Protein AF-A0A5D2YD26-F1 (afdb_monomer_lite)

Organism: Gossypium mustelinum (NCBI:txid34275)

Sequence (150 aa):
MYNQALMADAWLREAEEALKLVEDIENRVNNKNPSLQNHGNCVIDIAARSKLLDVGIKIDRLESLLRNPPSKPILTNEDIDYRWKMLSDMQLRIKALALRLYALPTSSRPGNSIHGNHNDMNKIITDNIQGRTDLYSECLEWVKDRICNF

Foldseek 3Di:
DVVVLCVQAPLNVLLVVLVVLLVVLVCLLVPQDPVVPPPPNVVSLVVSLVSLVVSLVSLVVNVVCLVPPDPPPDDDPVRSVVSVVSSVVSLVSSLVSCCSSVVDPPDPDDDDDDDDDADPVVVVVVVVVVVVVVSVVVSVVSCCVSVVPD

Secondary structure (DSSP, 8-state):
-HHHHHHH-HHHHHHHHHHHHHHHHHHHHHT--TT-TTTHHHHHHHHHHHHHHHHHHHHHHHHHHHHS--SSSPPPHHHHHHHHHHHHHHHHHHHHHHHHHH----------------HHHHHHHHHHHHHHHHHHHHHHHHHHHHHS--

Radius of gyration: 20.02 Å; chains: 1; bounding box: 52×38×56 Å

pLDDT: mean 70.93, std 21.2, range [35.88, 96.31]

Structure (mmCIF, N/CA/C/O backbone):
data_AF-A0A5D2YD26-F1
#
_entry.id   AF-A0A5D2YD26-F1
#
loop_
_atom_site.group_PDB
_atom_site.id
_atom_site.type_symbol
_atom_site.label_atom_id
_atom_site.label_alt_id
_atom_site.label_comp_id
_atom_site.label_asym_id
_atom_site.label_entity_id
_atom_site.label_seq_id
_atom_site.pdbx_PDB_ins_code
_atom_site.Cartn_x
_atom_site.Cartn_y
_atom_site.Cartn_z
_atom_site.occupancy
_atom_site.B_iso_or_equiv
_atom_site.auth_seq_id
_atom_site.auth_comp_id
_atom_site.auth_asym_id
_atom_site.auth_atom_id
_atom_site.pdbx_PDB_model_num
ATOM 1 N N . MET A 1 1 ? -0.326 19.368 16.248 1.00 46.09 1 MET A N 1
ATOM 2 C CA . MET A 1 1 ? -1.038 18.177 16.771 1.00 46.09 1 MET A CA 1
ATOM 3 C C . MET A 1 1 ? -1.365 17.122 15.698 1.00 46.09 1 MET A C 1
ATOM 5 O O . MET A 1 1 ? -1.699 16.012 16.077 1.00 46.09 1 MET A O 1
ATOM 9 N N . TYR A 1 2 ? -1.194 17.390 14.391 1.00 51.72 2 TYR A N 1
ATOM 10 C CA . TYR A 1 2 ? -1.456 16.417 13.307 1.00 51.72 2 TYR A CA 1
ATOM 11 C C . TYR A 1 2 ? -0.452 15.240 13.265 1.00 51.72 2 TYR A C 1
ATOM 13 O O . TYR A 1 2 ? -0.840 14.084 13.133 1.00 51.72 2 TYR A O 1
ATOM 21 N N . ASN A 1 3 ? 0.835 15.513 13.515 1.00 52.12 3 ASN A N 1
ATOM 22 C CA . ASN A 1 3 ? 1.896 14.491 13.508 1.00 52.12 3 ASN A CA 1
ATOM 23 C C . ASN A 1 3 ? 1.741 13.415 14.596 1.00 52.12 3 ASN A C 1
ATOM 25 O O . ASN A 1 3 ? 2.191 12.292 14.416 1.00 52.12 3 ASN A O 1
ATOM 29 N N . GLN A 1 4 ? 1.093 13.730 15.721 1.00 50.97 4 GLN A N 1
ATOM 30 C CA . GLN A 1 4 ? 0.953 12.794 16.841 1.00 50.97 4 GLN A CA 1
ATOM 31 C C . GLN A 1 4 ? -0.172 11.770 16.609 1.00 50.97 4 GLN A C 1
ATOM 33 O O . GLN A 1 4 ? -0.071 10.642 17.083 1.00 50.97 4 GLN A O 1
ATOM 38 N N . ALA A 1 5 ? -1.198 12.136 15.831 1.00 53.78 5 ALA A N 1
ATOM 39 C CA . ALA A 1 5 ? -2.269 11.229 15.416 1.00 53.78 5 ALA A CA 1
ATOM 40 C C . ALA A 1 5 ? -1.786 10.226 14.350 1.00 53.78 5 ALA A C 1
ATOM 42 O O . ALA A 1 5 ? -2.059 9.036 14.469 1.00 53.78 5 ALA A O 1
ATOM 43 N N . LEU A 1 6 ? -0.981 10.684 13.380 1.00 54.31 6 LEU A N 1
ATOM 44 C CA . LEU A 1 6 ? -0.308 9.824 12.393 1.00 54.31 6 LEU A CA 1
ATOM 45 C C . LEU A 1 6 ? 0.693 8.853 13.039 1.00 54.31 6 LEU A C 1
ATOM 47 O O . LEU A 1 6 ? 0.775 7.695 12.646 1.00 54.31 6 LEU A O 1
ATOM 51 N N . MET A 1 7 ? 1.431 9.293 14.065 1.00 58.31 7 MET A N 1
ATOM 52 C CA . MET A 1 7 ? 2.364 8.419 14.791 1.00 58.31 7 MET A CA 1
ATOM 53 C C . MET A 1 7 ? 1.650 7.284 15.546 1.00 58.31 7 MET A C 1
ATOM 55 O O . MET A 1 7 ? 2.219 6.200 15.689 1.00 58.31 7 MET A O 1
ATOM 59 N N . ALA A 1 8 ? 0.423 7.520 16.026 1.00 71.25 8 ALA A N 1
ATOM 60 C CA . ALA A 1 8 ? -0.354 6.542 16.788 1.00 71.25 8 ALA A CA 1
ATOM 61 C C . ALA A 1 8 ? -1.078 5.515 15.902 1.00 71.25 8 ALA A C 1
ATOM 63 O O . ALA A 1 8 ? -1.337 4.399 16.351 1.00 71.25 8 ALA A O 1
ATOM 64 N N . ASP A 1 9 ? -1.389 5.867 14.655 1.00 89.62 9 ASP A N 1
ATOM 65 C CA . ASP A 1 9 ? -2.071 4.980 13.721 1.00 89.62 9 ASP A CA 1
ATOM 66 C C . ASP A 1 9 ? -1.069 4.175 12.891 1.00 89.62 9 ASP A C 1
ATOM 68 O O . ASP A 1 9 ? -0.472 4.655 11.924 1.00 89.62 9 ASP A O 1
ATOM 72 N N . ALA A 1 10 ? -0.889 2.915 13.283 1.00 91.44 10 ALA A N 1
ATOM 73 C CA . ALA A 1 10 ? 0.017 2.005 12.597 1.00 91.44 10 ALA A CA 1
ATOM 74 C C . ALA A 1 10 ? -0.357 1.796 11.121 1.00 91.44 10 ALA A C 1
ATOM 76 O O . ALA A 1 10 ? 0.542 1.656 10.294 1.00 91.44 10 ALA A O 1
ATOM 77 N N . TRP A 1 11 ? -1.653 1.805 10.788 1.00 94.44 11 TRP A N 1
ATOM 78 C CA . TRP A 1 11 ? -2.114 1.597 9.419 1.00 94.44 11 TRP A CA 1
ATOM 79 C C . TRP A 1 11 ? -1.796 2.809 8.549 1.00 94.44 11 TRP A C 1
ATOM 81 O O . TRP A 1 11 ? -1.218 2.650 7.479 1.00 94.44 11 TRP A O 1
ATOM 91 N N . LEU A 1 12 ? -2.103 4.025 9.022 1.00 92.94 12 LEU A N 1
ATOM 92 C CA . LEU A 1 12 ? -1.817 5.243 8.254 1.00 92.94 12 LEU A CA 1
ATOM 93 C C . LEU A 1 12 ? -0.317 5.424 8.009 1.00 92.94 12 LEU A C 1
ATOM 95 O O . LEU A 1 12 ? 0.075 5.777 6.899 1.00 92.94 12 LEU A O 1
ATOM 99 N N . ARG A 1 13 ? 0.526 5.131 9.007 1.00 92.44 13 ARG A N 1
ATOM 100 C CA . ARG A 1 13 ? 1.985 5.188 8.848 1.00 92.44 13 ARG A CA 1
ATOM 101 C C . ARG A 1 13 ? 2.483 4.201 7.791 1.00 92.44 13 ARG A C 1
ATOM 103 O O . ARG A 1 13 ? 3.254 4.580 6.914 1.00 92.44 13 ARG A O 1
ATOM 110 N N . GLU A 1 14 ? 2.043 2.946 7.862 1.00 95.12 14 GLU A N 1
ATOM 111 C CA . GLU A 1 14 ? 2.437 1.930 6.881 1.00 95.12 14 GLU A CA 1
ATOM 112 C C . GLU A 1 14 ? 1.933 2.297 5.472 1.00 95.12 14 GLU A C 1
ATOM 114 O O . GLU A 1 14 ? 2.665 2.126 4.498 1.00 95.12 14 GLU A O 1
ATOM 119 N N . ALA A 1 15 ? 0.730 2.875 5.365 1.00 95.19 15 ALA A N 1
ATOM 120 C CA . ALA A 1 15 ? 0.138 3.304 4.100 1.00 95.19 15 ALA A CA 1
ATOM 121 C C . ALA A 1 15 ? 0.909 4.473 3.479 1.00 95.19 15 ALA A C 1
ATOM 123 O O . ALA A 1 15 ? 1.175 4.468 2.280 1.00 95.19 15 ALA A O 1
ATOM 124 N N . GLU A 1 16 ? 1.325 5.450 4.286 1.00 95.19 16 GLU A N 1
ATOM 125 C CA . GLU A 1 16 ? 2.149 6.567 3.823 1.00 95.19 16 GLU A CA 1
ATOM 126 C C . GLU A 1 16 ? 3.507 6.081 3.293 1.00 95.19 16 GLU A C 1
ATOM 128 O O . GLU A 1 16 ? 3.970 6.522 2.240 1.00 95.19 16 GLU A O 1
ATOM 133 N N . GLU A 1 17 ? 4.146 5.139 3.990 1.00 94.81 17 GLU A N 1
ATOM 134 C CA . GLU A 1 17 ? 5.399 4.542 3.525 1.00 94.81 17 GLU A CA 1
ATOM 135 C C . GLU A 1 17 ? 5.213 3.717 2.244 1.00 94.81 17 GLU A C 1
ATOM 137 O O . GLU A 1 17 ? 6.062 3.774 1.352 1.00 94.81 17 GLU A O 1
ATOM 142 N N . ALA A 1 18 ? 4.106 2.976 2.125 1.00 95.25 18 ALA A N 1
ATOM 143 C CA . ALA A 1 18 ? 3.772 2.229 0.915 1.00 95.25 18 ALA A CA 1
ATOM 144 C C . ALA A 1 18 ? 3.568 3.165 -0.283 1.00 95.25 18 ALA A C 1
ATOM 146 O O . ALA A 1 18 ? 4.155 2.939 -1.340 1.00 95.25 18 ALA A O 1
ATOM 147 N N . LEU A 1 19 ? 2.813 4.252 -0.107 1.00 95.38 19 LEU A N 1
ATOM 148 C CA . LEU A 1 19 ? 2.579 5.246 -1.154 1.00 95.38 19 LEU A CA 1
ATOM 149 C C . LEU A 1 19 ? 3.875 5.893 -1.643 1.00 95.38 19 LEU A C 1
ATOM 151 O O . LEU A 1 19 ? 4.099 5.957 -2.850 1.00 95.38 19 LEU A O 1
ATOM 155 N N . LYS A 1 20 ? 4.764 6.300 -0.728 1.00 95.06 20 LYS A N 1
ATOM 156 C CA . LYS A 1 20 ? 6.071 6.878 -1.089 1.00 95.06 20 LYS A CA 1
ATOM 157 C C . LYS A 1 20 ? 6.908 5.925 -1.940 1.00 95.06 20 LYS A C 1
ATOM 159 O O . LYS A 1 20 ? 7.583 6.356 -2.873 1.00 95.06 20 LYS A O 1
ATOM 164 N N . LEU A 1 21 ? 6.877 4.630 -1.624 1.00 93.88 21 LEU A N 1
ATOM 165 C CA . LEU A 1 21 ? 7.576 3.625 -2.418 1.00 93.88 21 LEU A CA 1
ATOM 166 C C . LEU A 1 21 ? 6.928 3.433 -3.795 1.00 93.88 21 LEU A C 1
ATOM 168 O O . LEU A 1 21 ? 7.654 3.363 -4.783 1.00 93.88 21 LEU A O 1
ATOM 172 N N . VAL A 1 22 ? 5.593 3.392 -3.880 1.00 93.69 22 VAL A N 1
ATOM 173 C CA . VAL A 1 22 ? 4.874 3.314 -5.165 1.00 93.69 22 VAL A CA 1
ATOM 174 C C . VAL A 1 22 ? 5.234 4.505 -6.056 1.00 93.69 22 VAL A C 1
ATOM 176 O O . VAL A 1 22 ? 5.610 4.304 -7.209 1.00 93.69 22 VAL A O 1
ATOM 179 N N . GLU A 1 23 ? 5.208 5.724 -5.518 1.00 94.44 23 GLU A N 1
ATOM 180 C CA . GLU A 1 23 ? 5.579 6.942 -6.248 1.00 94.44 23 GLU A CA 1
ATOM 181 C C . GLU A 1 23 ? 7.044 6.920 -6.712 1.00 94.44 23 GLU A C 1
ATOM 183 O O . GLU A 1 23 ? 7.347 7.286 -7.848 1.00 94.44 23 GLU A O 1
ATOM 188 N N . ASP A 1 24 ? 7.981 6.458 -5.877 1.00 92.19 24 ASP A N 1
ATOM 189 C CA . ASP A 1 24 ? 9.384 6.318 -6.283 1.00 92.19 24 ASP A CA 1
ATOM 190 C C . ASP A 1 24 ? 9.562 5.272 -7.400 1.00 92.19 24 ASP A C 1
ATOM 192 O O . ASP A 1 24 ? 10.342 5.504 -8.330 1.00 92.19 24 ASP A O 1
ATOM 196 N N . ILE A 1 25 ? 8.816 4.161 -7.374 1.00 90.88 25 ILE A N 1
ATOM 197 C CA . ILE A 1 25 ? 8.819 3.176 -8.468 1.00 90.88 25 ILE A CA 1
ATOM 198 C C . ILE A 1 25 ? 8.244 3.800 -9.744 1.00 90.88 25 ILE A C 1
ATOM 200 O O . ILE A 1 25 ? 8.866 3.688 -10.800 1.00 90.88 25 ILE A O 1
ATOM 204 N N . GLU A 1 26 ? 7.100 4.484 -9.666 1.00 90.94 26 GLU A N 1
ATOM 205 C CA . GLU A 1 26 ? 6.469 5.164 -10.807 1.00 90.94 26 GLU A CA 1
ATOM 206 C C . GLU A 1 26 ? 7.424 6.175 -11.444 1.00 90.94 26 GLU A C 1
ATOM 208 O O . GLU A 1 26 ? 7.636 6.150 -12.658 1.00 90.94 26 GLU A O 1
ATOM 213 N N . ASN A 1 27 ? 8.075 7.003 -10.627 1.00 89.88 27 ASN A N 1
ATOM 214 C CA . ASN A 1 27 ? 9.064 7.971 -11.085 1.00 89.88 27 ASN A CA 1
ATOM 215 C C . ASN A 1 27 ? 10.241 7.286 -11.790 1.00 89.88 27 ASN A C 1
ATOM 217 O O . ASN A 1 27 ? 10.666 7.734 -12.853 1.00 89.88 27 ASN A O 1
ATOM 221 N N . ARG A 1 28 ? 10.755 6.170 -11.263 1.00 85.44 28 ARG A N 1
ATOM 222 C CA . ARG A 1 28 ? 11.845 5.413 -11.910 1.00 85.44 28 ARG A CA 1
ATOM 223 C C . ARG A 1 28 ? 11.424 4.784 -13.229 1.00 85.44 28 ARG A C 1
ATOM 225 O O . ARG A 1 28 ? 12.182 4.831 -14.195 1.00 85.44 28 ARG A O 1
ATOM 232 N N . VAL A 1 29 ? 10.234 4.190 -13.265 1.00 81.50 29 VAL A N 1
ATOM 233 C CA . VAL A 1 29 ? 9.692 3.531 -14.458 1.00 81.50 29 VAL A CA 1
ATOM 234 C C . VAL A 1 29 ? 9.394 4.556 -15.554 1.00 81.50 29 VAL A C 1
ATOM 236 O O . VAL A 1 29 ? 9.673 4.291 -16.721 1.00 81.50 29 VAL A O 1
ATOM 239 N N . ASN A 1 30 ? 8.871 5.731 -15.197 1.00 82.62 30 ASN A N 1
ATOM 240 C CA . ASN A 1 30 ? 8.524 6.785 -16.152 1.00 82.62 30 ASN A CA 1
ATOM 241 C C . ASN A 1 30 ? 9.749 7.581 -16.635 1.00 82.62 30 ASN A C 1
ATOM 243 O O . ASN A 1 30 ? 9.798 7.957 -17.801 1.00 82.62 30 ASN A O 1
ATOM 247 N N . ASN A 1 31 ? 10.769 7.769 -15.792 1.00 77.06 31 ASN A N 1
ATOM 248 C CA . ASN A 1 31 ? 12.021 8.448 -16.160 1.00 77.06 31 ASN A CA 1
ATOM 249 C C . ASN A 1 31 ? 13.033 7.527 -16.875 1.00 77.06 31 ASN A C 1
ATOM 251 O O . ASN A 1 31 ? 14.211 7.868 -17.012 1.00 77.06 31 ASN A O 1
ATOM 255 N N . LYS A 1 32 ? 12.606 6.337 -17.316 1.00 68.31 32 LYS A N 1
ATOM 256 C CA . LYS A 1 32 ? 13.456 5.361 -18.007 1.00 68.31 32 LYS A CA 1
ATOM 257 C C . LYS A 1 32 ? 13.817 5.904 -19.394 1.00 68.31 32 LYS A C 1
ATOM 259 O O . LYS A 1 32 ? 13.032 5.805 -20.332 1.00 68.31 32 LYS A O 1
ATOM 264 N N . ASN A 1 33 ? 15.015 6.481 -19.523 1.00 58.88 33 ASN A N 1
ATOM 265 C CA . ASN A 1 33 ? 15.518 6.987 -20.799 1.00 58.88 33 ASN A CA 1
ATOM 266 C C . ASN A 1 33 ? 15.694 5.826 -21.798 1.00 58.88 33 ASN A C 1
ATOM 268 O O . ASN A 1 33 ? 16.537 4.945 -21.582 1.00 58.88 33 ASN A O 1
ATOM 272 N N . PRO A 1 34 ? 14.966 5.824 -22.929 1.00 58.44 34 PRO A N 1
ATOM 273 C CA . PRO A 1 34 ? 15.070 4.765 -23.927 1.00 58.44 34 PRO A CA 1
ATOM 274 C C . PRO A 1 34 ? 16.415 4.778 -24.670 1.00 58.44 34 PRO A C 1
ATOM 276 O O . PRO A 1 34 ? 16.665 3.874 -25.452 1.00 58.44 34 PRO A O 1
ATOM 279 N N . SER A 1 35 ? 17.302 5.751 -24.438 1.00 55.72 35 SER A N 1
ATOM 280 C CA . SER A 1 35 ? 18.635 5.835 -25.055 1.00 55.72 35 SER A CA 1
ATOM 281 C C . SER A 1 35 ? 19.755 5.122 -24.276 1.00 55.72 35 SER A C 1
ATOM 283 O O . SER A 1 35 ? 20.831 4.917 -24.828 1.00 55.72 35 SER A O 1
ATOM 285 N N . LEU A 1 36 ? 19.530 4.702 -23.021 1.00 52.03 36 LEU A N 1
ATOM 286 C CA . LEU A 1 36 ? 20.552 4.098 -22.135 1.00 52.03 36 LEU A CA 1
ATOM 287 C C . LEU A 1 36 ? 20.413 2.565 -21.993 1.00 52.03 36 LEU A C 1
ATOM 289 O O . LEU A 1 36 ? 20.729 1.982 -20.950 1.00 52.03 36 LEU A O 1
ATOM 293 N N . GLN A 1 37 ? 19.932 1.906 -23.053 1.00 52.62 37 GLN A N 1
ATOM 294 C CA . GLN A 1 37 ? 19.388 0.538 -23.037 1.00 52.62 37 GLN A CA 1
ATOM 295 C C . GLN A 1 37 ? 20.318 -0.575 -22.538 1.00 52.62 37 GLN A C 1
ATOM 297 O O . GLN A 1 37 ? 19.806 -1.590 -22.076 1.00 52.62 37 GLN A O 1
ATOM 302 N N . ASN A 1 38 ? 21.642 -0.404 -22.539 1.00 52.47 38 ASN A N 1
ATOM 303 C CA . ASN A 1 38 ? 22.524 -1.568 -22.401 1.00 52.47 38 ASN A CA 1
ATOM 304 C C . ASN A 1 38 ? 23.022 -1.875 -20.980 1.00 52.47 38 ASN A C 1
ATOM 306 O O . ASN A 1 38 ? 23.318 -3.032 -20.705 1.00 52.47 38 ASN A O 1
ATOM 310 N N . HIS A 1 39 ? 23.102 -0.907 -20.056 1.00 51.09 39 HIS A N 1
ATOM 311 C CA . HIS A 1 39 ? 23.611 -1.200 -18.699 1.00 51.09 39 HIS A CA 1
ATOM 312 C C . HIS A 1 39 ? 22.903 -0.430 -17.576 1.00 51.09 39 HIS A C 1
ATOM 314 O O . HIS A 1 39 ? 22.562 -1.026 -16.553 1.00 51.09 39 HIS A O 1
ATOM 320 N N . GLY A 1 40 ? 22.609 0.861 -17.782 1.00 49.47 40 GLY A N 1
ATOM 321 C CA . GLY A 1 40 ? 21.866 1.682 -16.816 1.00 49.47 40 GLY A CA 1
ATOM 322 C C . GLY A 1 40 ? 20.421 1.215 -16.642 1.00 49.47 40 GLY A C 1
ATOM 323 O O . GLY A 1 40 ? 19.925 1.130 -15.522 1.00 49.47 40 GLY A O 1
ATOM 324 N N . ASN A 1 41 ? 19.779 0.795 -17.736 1.00 58.50 41 ASN A N 1
ATOM 325 C CA . ASN A 1 41 ? 18.408 0.295 -17.686 1.00 58.50 41 ASN A CA 1
ATOM 326 C C . ASN A 1 41 ? 18.279 -1.015 -16.899 1.00 58.50 41 ASN A C 1
ATOM 328 O O . ASN A 1 41 ? 17.267 -1.181 -16.234 1.00 58.50 41 ASN A O 1
ATOM 332 N N . CYS A 1 42 ? 19.291 -1.892 -16.904 1.00 58.28 42 CYS A N 1
ATOM 333 C CA . CYS A 1 42 ? 19.289 -3.139 -16.126 1.00 58.28 42 CYS A CA 1
ATOM 334 C C . CYS A 1 42 ? 19.313 -2.870 -14.610 1.00 58.28 42 CYS A C 1
ATOM 336 O O . CYS A 1 42 ? 18.527 -3.445 -13.862 1.00 58.28 42 CYS A O 1
ATOM 338 N N . VAL A 1 43 ? 20.155 -1.935 -14.152 1.00 57.69 43 VAL A N 1
ATOM 339 C CA . VAL A 1 43 ? 20.248 -1.568 -12.726 1.00 57.69 43 VAL A CA 1
ATOM 340 C C . VAL A 1 43 ? 18.978 -0.858 -12.244 1.00 57.69 43 VAL A C 1
ATOM 342 O O . VAL A 1 43 ? 18.486 -1.156 -11.157 1.00 57.69 43 VAL A O 1
ATOM 345 N N . ILE A 1 44 ? 18.412 0.041 -13.062 1.00 60.16 44 ILE A N 1
ATOM 346 C CA . ILE A 1 44 ? 17.132 0.713 -12.768 1.00 60.16 44 ILE A CA 1
ATOM 347 C C . ILE A 1 44 ? 15.999 -0.315 -12.636 1.00 60.16 44 ILE A C 1
ATOM 349 O O . ILE A 1 44 ? 15.170 -0.199 -11.736 1.00 60.16 44 ILE A O 1
ATOM 353 N N . ASP A 1 45 ? 15.994 -1.339 -13.491 1.00 73.56 45 ASP A N 1
ATOM 354 C CA . ASP A 1 45 ? 15.004 -2.419 -13.483 1.00 73.56 45 ASP A CA 1
ATOM 355 C C . ASP A 1 45 ? 15.117 -3.290 -12.222 1.00 73.56 45 ASP A C 1
ATOM 357 O O . ASP A 1 45 ? 14.108 -3.579 -11.585 1.00 73.56 45 ASP A O 1
ATOM 361 N N . ILE A 1 46 ? 16.338 -3.644 -11.801 1.00 74.81 46 ILE A N 1
ATOM 362 C CA . ILE A 1 46 ? 16.581 -4.403 -10.560 1.00 74.81 46 ILE A CA 1
ATOM 363 C C . ILE A 1 46 ? 16.137 -3.601 -9.333 1.00 74.81 46 ILE A C 1
ATOM 365 O O . ILE A 1 46 ? 15.423 -4.126 -8.481 1.00 74.81 46 ILE A O 1
ATOM 369 N N . ALA A 1 47 ? 16.515 -2.323 -9.249 1.00 81.69 47 ALA A N 1
ATOM 370 C CA . ALA A 1 47 ? 16.140 -1.472 -8.124 1.00 81.69 47 ALA A CA 1
ATOM 371 C C . ALA A 1 47 ? 14.618 -1.266 -8.043 1.00 81.69 47 ALA A C 1
ATOM 373 O O . ALA A 1 47 ? 14.048 -1.337 -6.958 1.00 81.69 47 ALA A O 1
ATOM 374 N N . ALA A 1 48 ? 13.948 -1.046 -9.180 1.00 84.81 48 ALA A N 1
ATOM 375 C CA . ALA A 1 48 ? 12.493 -0.911 -9.226 1.00 84.81 48 ALA A CA 1
ATOM 376 C C . ALA A 1 48 ? 11.780 -2.214 -8.828 1.00 84.81 48 ALA A C 1
ATOM 378 O O . ALA A 1 48 ? 10.814 -2.171 -8.071 1.00 84.81 48 ALA A O 1
ATOM 379 N N . ARG A 1 49 ? 12.283 -3.373 -9.274 1.00 83.00 49 ARG A N 1
ATOM 380 C CA . ARG A 1 49 ? 11.754 -4.690 -8.884 1.00 83.00 49 ARG A CA 1
ATOM 381 C C . ARG A 1 49 ? 11.947 -4.986 -7.397 1.00 83.00 49 ARG A C 1
ATOM 383 O O . ARG A 1 49 ? 11.007 -5.442 -6.759 1.00 83.00 49 ARG A O 1
ATOM 390 N N . SER A 1 50 ? 13.114 -4.667 -6.833 1.00 85.62 50 SER A N 1
ATOM 391 C CA . SER A 1 50 ? 13.361 -4.796 -5.389 1.00 85.62 50 SER A CA 1
ATOM 392 C C . SER A 1 50 ? 12.399 -3.933 -4.574 1.00 85.62 50 SER A C 1
ATOM 394 O O . SER A 1 50 ? 11.843 -4.393 -3.588 1.00 85.62 50 SER A O 1
ATOM 396 N N . LYS A 1 51 ? 12.143 -2.695 -5.004 1.00 89.25 51 LYS A N 1
ATOM 397 C CA . LYS A 1 51 ? 11.177 -1.829 -4.315 1.00 89.25 51 LYS A CA 1
ATOM 398 C C . LYS A 1 51 ? 9.740 -2.312 -4.472 1.00 89.25 51 LYS A C 1
ATOM 400 O O . LYS A 1 51 ? 8.943 -2.131 -3.560 1.00 89.25 51 LYS A O 1
ATOM 405 N N . LEU A 1 52 ? 9.401 -2.932 -5.602 1.00 87.50 52 LEU A N 1
ATOM 406 C 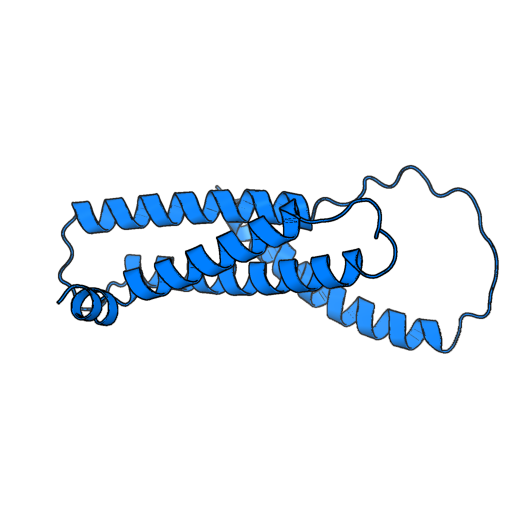CA . LEU A 1 52 ? 8.088 -3.542 -5.794 1.00 87.50 52 LEU A CA 1
ATOM 407 C C . LEU A 1 52 ? 7.835 -4.658 -4.768 1.00 87.50 52 LEU A C 1
ATOM 409 O O . LEU A 1 52 ? 6.731 -4.745 -4.238 1.00 87.50 52 LEU A O 1
ATOM 413 N N . LEU A 1 53 ? 8.860 -5.458 -4.453 1.00 86.38 53 LEU A N 1
ATOM 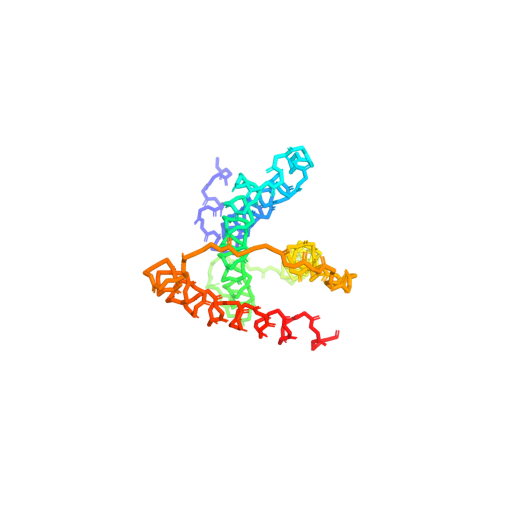414 C CA . LEU A 1 53 ? 8.806 -6.440 -3.365 1.00 86.38 53 LEU A CA 1
ATOM 415 C C . LEU A 1 53 ? 8.572 -5.777 -2.007 1.00 86.38 53 LEU A C 1
ATOM 417 O O . LEU A 1 53 ? 7.667 -6.187 -1.281 1.00 86.38 53 LEU A O 1
ATOM 421 N N . ASP A 1 54 ? 9.339 -4.730 -1.687 1.00 89.44 54 ASP A N 1
ATOM 422 C CA . ASP A 1 54 ? 9.180 -3.995 -0.427 1.00 89.44 54 ASP A CA 1
ATOM 423 C C . ASP A 1 54 ? 7.748 -3.470 -0.276 1.00 89.44 54 ASP A C 1
ATOM 425 O O . ASP A 1 54 ? 7.135 -3.627 0.779 1.00 89.44 54 ASP A O 1
ATOM 429 N N . VAL A 1 55 ? 7.177 -2.902 -1.345 1.00 91.44 55 VAL A N 1
ATOM 430 C CA . VAL A 1 55 ? 5.776 -2.464 -1.361 1.00 91.44 55 VAL A CA 1
ATOM 431 C C . VAL A 1 55 ? 4.822 -3.637 -1.143 1.00 91.44 55 VAL A C 1
ATOM 433 O O . VAL A 1 55 ? 3.865 -3.496 -0.383 1.00 91.44 55 VAL A O 1
ATOM 436 N N . GLY A 1 56 ? 5.072 -4.792 -1.763 1.00 89.50 56 GLY A N 1
ATOM 437 C CA . GLY A 1 56 ? 4.268 -5.996 -1.560 1.00 89.50 56 GLY A CA 1
ATOM 438 C C . GLY A 1 56 ? 4.171 -6.398 -0.087 1.00 89.50 56 GLY A C 1
ATOM 439 O O . GLY A 1 56 ? 3.069 -6.586 0.428 1.00 89.50 56 GLY A O 1
ATOM 440 N N . ILE A 1 57 ? 5.301 -6.384 0.625 1.00 89.75 57 ILE A N 1
ATOM 441 C CA . ILE A 1 57 ? 5.360 -6.643 2.074 1.00 89.75 57 ILE A CA 1
ATOM 442 C C . ILE A 1 57 ? 4.539 -5.610 2.863 1.00 89.75 57 ILE A C 1
ATOM 444 O O . ILE A 1 57 ? 3.908 -5.941 3.869 1.00 89.75 57 ILE A O 1
ATOM 448 N N . LYS A 1 58 ? 4.518 -4.344 2.433 1.00 93.44 58 LYS A N 1
ATOM 449 C CA . LYS A 1 58 ? 3.686 -3.320 3.085 1.00 93.44 58 LYS A CA 1
ATOM 450 C C . LYS A 1 58 ? 2.196 -3.559 2.860 1.00 93.44 58 LYS A C 1
ATOM 452 O O . LYS A 1 58 ? 1.419 -3.400 3.795 1.00 93.44 58 LYS A O 1
ATOM 457 N N . ILE A 1 59 ? 1.794 -3.994 1.665 1.00 94.06 59 ILE A N 1
ATOM 458 C CA . ILE A 1 59 ? 0.404 -4.377 1.366 1.00 94.06 59 ILE A CA 1
ATOM 459 C C . ILE A 1 59 ? -0.043 -5.541 2.257 1.00 94.06 59 ILE A C 1
ATOM 461 O O . ILE A 1 59 ? -1.129 -5.467 2.830 1.00 94.06 59 ILE A O 1
ATOM 465 N N . ASP A 1 60 ? 0.809 -6.555 2.448 1.00 90.12 60 ASP A N 1
ATOM 466 C CA . ASP A 1 60 ? 0.571 -7.644 3.407 1.00 90.12 60 ASP A CA 1
ATOM 467 C C . ASP A 1 60 ? 0.276 -7.124 4.816 1.00 90.12 60 ASP A C 1
ATOM 469 O O . ASP A 1 60 ? -0.693 -7.526 5.468 1.00 90.12 60 ASP A O 1
ATOM 473 N N . ARG A 1 61 ? 1.106 -6.193 5.291 1.00 93.88 61 ARG A N 1
ATOM 474 C CA . ARG A 1 61 ? 0.955 -5.595 6.621 1.00 93.88 61 ARG A CA 1
ATOM 475 C C . ARG A 1 61 ? -0.310 -4.758 6.734 1.00 93.88 61 ARG A C 1
ATOM 477 O O . ARG A 1 61 ? -1.005 -4.863 7.740 1.00 93.88 61 ARG A O 1
ATOM 484 N N . LEU A 1 62 ? -0.627 -3.959 5.718 1.00 95.44 62 LEU A N 1
ATOM 485 C CA . LEU A 1 62 ? -1.838 -3.140 5.682 1.00 95.44 62 LEU A CA 1
ATOM 486 C C . LEU A 1 62 ? -3.102 -3.995 5.718 1.00 95.44 62 LEU A C 1
ATOM 488 O O . LEU A 1 62 ? -4.029 -3.670 6.455 1.00 95.44 62 LEU A O 1
ATOM 492 N N . GLU A 1 63 ? -3.129 -5.094 4.965 1.00 94.88 63 GLU A N 1
ATOM 493 C CA . GLU A 1 63 ? -4.234 -6.049 4.993 1.00 94.88 63 GLU A CA 1
ATOM 494 C C . GLU A 1 63 ? -4.373 -6.690 6.382 1.00 94.88 63 GLU A C 1
ATOM 496 O O . GLU A 1 63 ? -5.467 -6.728 6.949 1.00 94.88 63 GLU A O 1
ATOM 501 N N . SER A 1 64 ? -3.257 -7.132 6.969 1.00 94.81 64 SER A N 1
ATOM 502 C CA . SER A 1 64 ? -3.224 -7.701 8.321 1.00 94.81 64 SER A CA 1
ATOM 503 C C . SER A 1 64 ? -3.756 -6.721 9.374 1.00 94.81 64 SER A C 1
ATOM 505 O O . SER A 1 64 ? -4.587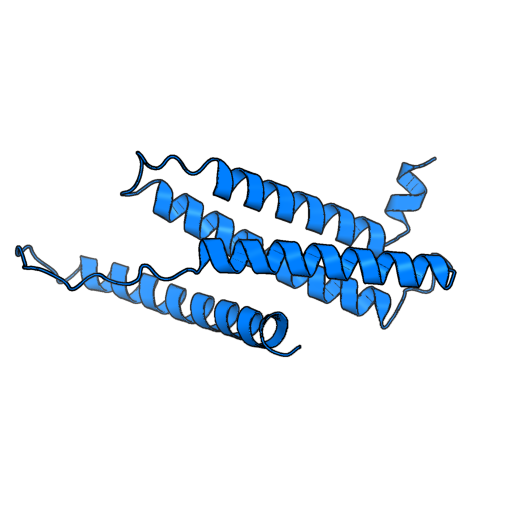 -7.093 10.201 1.00 94.81 64 SER A O 1
ATOM 507 N N . LEU A 1 65 ? -3.367 -5.446 9.289 1.00 94.31 65 LEU A N 1
ATOM 508 C CA . LEU A 1 65 ? -3.840 -4.378 10.174 1.00 94.31 65 LEU A CA 1
ATOM 509 C C . LEU A 1 65 ? -5.331 -4.043 9.992 1.00 94.31 65 LEU A C 1
ATOM 511 O O . LEU A 1 65 ? -5.920 -3.463 10.898 1.00 94.31 65 LEU A O 1
ATOM 515 N N . LEU A 1 66 ? -5.954 -4.385 8.859 1.00 93.81 66 LEU A N 1
ATOM 516 C CA . LEU A 1 66 ? -7.409 -4.249 8.679 1.00 93.81 66 LEU A CA 1
ATOM 517 C C . LEU A 1 66 ? -8.173 -5.474 9.161 1.00 93.81 66 LEU A C 1
ATOM 519 O O . LEU A 1 66 ? -9.265 -5.339 9.708 1.00 93.81 66 LEU A O 1
ATOM 523 N N . ARG A 1 67 ? -7.609 -6.669 8.973 1.00 92.44 67 ARG A N 1
ATOM 524 C CA . ARG A 1 67 ? -8.209 -7.921 9.454 1.00 92.44 67 ARG A CA 1
ATOM 525 C C . ARG A 1 67 ? -8.108 -8.064 10.970 1.00 92.44 67 ARG A C 1
ATOM 527 O O . ARG A 1 67 ? -8.998 -8.642 11.586 1.00 92.44 67 ARG A O 1
ATOM 534 N N . ASN A 1 68 ? -7.034 -7.549 11.559 1.00 91.94 68 ASN A N 1
ATOM 535 C CA . ASN A 1 68 ? -6.768 -7.577 12.990 1.00 91.94 68 ASN A CA 1
ATOM 536 C C . ASN A 1 68 ? -6.317 -6.183 13.467 1.00 91.94 68 ASN A C 1
ATOM 538 O O . ASN A 1 68 ? -5.120 -5.959 13.686 1.00 91.94 68 ASN A O 1
ATOM 542 N N . PRO A 1 69 ? -7.251 -5.221 13.574 1.00 86.88 69 PRO A N 1
ATOM 543 C CA . PRO A 1 69 ? -6.905 -3.851 13.909 1.00 86.88 69 PRO A CA 1
ATOM 544 C C . PRO A 1 69 ? -6.368 -3.735 15.341 1.00 86.88 69 PRO A C 1
ATOM 546 O O . PRO A 1 69 ? -6.884 -4.378 16.261 1.00 86.88 69 PRO A O 1
ATOM 549 N N . PRO A 1 70 ? -5.341 -2.896 15.565 1.00 86.62 70 PRO A N 1
ATOM 550 C CA . PRO A 1 70 ? -4.857 -2.617 16.907 1.00 86.62 70 PRO A CA 1
ATOM 551 C C . PRO A 1 70 ? -5.953 -1.944 17.742 1.00 86.62 70 PRO A C 1
ATOM 553 O O . PRO A 1 70 ? -6.823 -1.252 17.223 1.00 86.62 70 PRO A O 1
ATOM 556 N N . SER A 1 71 ? -5.875 -2.075 19.068 1.00 84.38 71 SER A N 1
ATOM 557 C CA . SER A 1 71 ? -6.878 -1.509 19.988 1.00 84.38 71 SER A CA 1
ATOM 558 C C . SER A 1 71 ? -6.986 0.021 19.935 1.00 84.38 71 SER A C 1
ATOM 560 O O . SER A 1 71 ? -7.917 0.596 20.497 1.00 84.38 71 SER A O 1
ATOM 562 N N . LYS A 1 72 ? -6.004 0.692 19.323 1.00 82.06 72 LYS A N 1
ATOM 563 C CA . LYS A 1 72 ? -5.995 2.130 19.063 1.00 82.06 72 LYS A CA 1
ATOM 564 C C . LYS A 1 72 ? -5.380 2.383 17.680 1.00 82.06 72 LYS A C 1
ATOM 566 O O . LYS A 1 72 ? -4.370 1.747 17.373 1.00 82.06 72 LYS A O 1
ATOM 571 N N . PRO A 1 73 ? -5.906 3.345 16.904 1.00 84.44 73 PRO A N 1
ATOM 572 C CA . PRO A 1 73 ? -7.087 4.166 17.200 1.00 84.44 73 PRO A CA 1
ATOM 573 C C . PRO A 1 73 ? -8.403 3.371 17.131 1.00 84.44 73 PRO A C 1
ATOM 575 O O . PRO A 1 73 ? -8.460 2.303 16.532 1.00 84.44 73 PRO A O 1
ATOM 578 N N . ILE A 1 74 ? -9.456 3.886 17.774 1.00 86.31 74 ILE A N 1
ATOM 579 C CA . ILE A 1 74 ? -10.810 3.333 17.631 1.00 86.31 74 ILE A CA 1
ATOM 580 C C . ILE A 1 74 ? -11.319 3.775 16.260 1.00 86.31 74 ILE A C 1
ATOM 582 O O . ILE A 1 74 ? -11.441 4.974 16.019 1.00 86.31 74 ILE A O 1
ATOM 586 N N . LEU A 1 75 ? -11.572 2.813 15.377 1.00 88.12 75 LEU A N 1
ATOM 587 C CA . LEU A 1 75 ? -12.015 3.064 14.010 1.00 88.12 75 LEU A CA 1
ATOM 588 C C . LEU A 1 75 ? -13.532 2.976 13.913 1.00 88.12 75 LEU A C 1
ATOM 590 O O . LEU A 1 75 ? -14.146 2.071 14.482 1.00 88.12 75 LEU A O 1
ATOM 594 N N . THR A 1 76 ? -14.129 3.898 13.168 1.00 91.31 76 THR A N 1
ATOM 595 C CA . THR A 1 76 ? -15.511 3.752 12.714 1.00 91.31 76 THR A CA 1
ATOM 596 C C . THR A 1 76 ? -15.576 2.793 11.521 1.00 91.31 76 THR A C 1
ATOM 598 O O . THR A 1 76 ? -14.561 2.500 10.887 1.00 91.31 76 THR A O 1
ATOM 601 N N . ASN A 1 77 ? -16.773 2.313 11.175 1.00 91.50 77 ASN A N 1
ATOM 602 C CA . ASN A 1 77 ? -16.949 1.504 9.962 1.00 91.50 77 ASN A CA 1
ATOM 603 C C . ASN A 1 77 ? -16.558 2.287 8.698 1.00 91.50 77 ASN A C 1
ATOM 605 O O . ASN A 1 77 ? -15.936 1.724 7.806 1.00 91.50 77 ASN A O 1
ATOM 609 N N . GLU A 1 78 ? -16.842 3.592 8.658 1.00 93.50 78 GLU A N 1
ATOM 610 C CA . GLU A 1 78 ? -16.454 4.463 7.544 1.00 93.50 78 GLU A CA 1
ATOM 611 C C . GLU A 1 78 ? -14.927 4.561 7.403 1.00 93.50 78 GLU A C 1
ATOM 613 O O . GLU A 1 78 ? -14.402 4.477 6.292 1.00 93.50 78 GLU A O 1
ATOM 618 N N . ASP A 1 79 ? -14.197 4.645 8.522 1.00 92.06 79 ASP A N 1
ATOM 619 C CA . ASP A 1 79 ? -12.730 4.617 8.506 1.00 92.06 79 ASP A CA 1
ATOM 620 C C . ASP A 1 79 ? -12.197 3.292 7.950 1.00 92.06 79 ASP A C 1
ATOM 622 O O . ASP A 1 79 ? -11.219 3.280 7.201 1.00 92.06 79 ASP A O 1
ATOM 626 N N . ILE A 1 80 ? -12.816 2.168 8.322 1.00 92.69 80 ILE A N 1
ATOM 627 C CA . ILE A 1 80 ? -12.423 0.833 7.853 1.00 92.69 80 ILE A CA 1
ATOM 628 C C . ILE A 1 80 ? -12.683 0.698 6.348 1.00 92.69 80 ILE A C 1
ATOM 630 O O . ILE A 1 80 ? -11.791 0.269 5.612 1.00 92.69 80 ILE A O 1
ATOM 634 N N . ASP A 1 81 ? -13.858 1.116 5.878 1.00 95.06 81 ASP A N 1
ATOM 635 C CA . ASP A 1 81 ? -14.231 1.077 4.461 1.00 95.06 81 ASP A CA 1
ATOM 636 C C . ASP A 1 81 ? -13.306 1.962 3.615 1.00 95.06 81 ASP A C 1
ATOM 638 O O . ASP A 1 81 ? -12.817 1.543 2.559 1.00 95.06 81 ASP A O 1
ATOM 642 N N . TYR A 1 82 ? -12.993 3.166 4.103 1.00 95.38 82 TYR A N 1
ATOM 643 C CA . TYR A 1 82 ? -12.026 4.060 3.471 1.00 95.38 82 TYR A CA 1
ATOM 644 C C . TYR A 1 82 ? -10.653 3.392 3.317 1.00 95.38 82 TYR A C 1
ATOM 646 O O . TYR A 1 82 ? -10.056 3.426 2.236 1.00 95.38 82 TYR A O 1
ATOM 654 N N . ARG A 1 83 ? -10.159 2.738 4.374 1.00 96.31 83 ARG A N 1
ATOM 655 C CA . ARG A 1 83 ? -8.857 2.057 4.354 1.00 96.31 83 ARG A CA 1
ATOM 656 C C . ARG A 1 83 ? -8.833 0.874 3.392 1.00 96.31 83 ARG A C 1
ATOM 658 O O . ARG A 1 83 ? -7.860 0.726 2.655 1.00 96.31 83 ARG A O 1
ATOM 665 N N . TRP A 1 84 ? -9.893 0.066 3.341 1.00 96.19 84 TRP A N 1
ATOM 666 C CA . TRP A 1 84 ? -10.010 -1.020 2.359 1.00 96.19 84 TRP A CA 1
ATOM 667 C C . TRP A 1 84 ? -10.019 -0.505 0.922 1.00 96.19 84 TRP A C 1
ATOM 669 O O . TRP A 1 84 ? -9.342 -1.064 0.053 1.00 96.19 84 TRP A O 1
ATOM 679 N N . LYS A 1 85 ? -10.739 0.591 0.668 1.00 95.94 85 LYS A N 1
ATOM 680 C CA . LYS A 1 85 ? -10.760 1.236 -0.647 1.00 95.94 85 LYS A CA 1
ATOM 681 C C . LYS A 1 85 ? -9.371 1.735 -1.046 1.00 95.94 85 LYS A C 1
ATOM 683 O O . LYS A 1 85 ? -8.927 1.481 -2.163 1.00 95.94 85 LYS A O 1
ATOM 688 N N . MET A 1 86 ? -8.670 2.398 -0.131 1.00 95.81 86 MET A N 1
ATOM 689 C CA . MET A 1 86 ? -7.311 2.889 -0.359 1.00 95.81 86 MET A CA 1
ATOM 690 C C . MET A 1 86 ? -6.311 1.740 -0.576 1.00 95.81 86 MET A C 1
ATOM 692 O O . MET A 1 86 ? -5.466 1.822 -1.466 1.00 95.81 86 MET A O 1
ATOM 696 N N . LEU A 1 87 ? -6.430 0.641 0.177 1.00 94.75 87 LEU A N 1
ATOM 697 C CA . LEU A 1 87 ? -5.628 -0.568 -0.032 1.00 94.75 87 LEU A CA 1
ATOM 698 C C . LEU A 1 87 ? -5.848 -1.161 -1.430 1.00 94.75 87 LEU A C 1
ATOM 700 O O . LEU A 1 87 ? -4.882 -1.517 -2.105 1.00 94.75 87 LEU A O 1
ATOM 704 N N . SER A 1 88 ? -7.102 -1.207 -1.880 1.00 91.25 88 SER A N 1
ATOM 705 C CA . SER A 1 88 ? -7.470 -1.710 -3.209 1.00 91.25 88 SER A CA 1
ATOM 706 C C . SER A 1 88 ? -6.882 -0.849 -4.336 1.00 91.25 88 SER A C 1
ATOM 708 O O . SER A 1 88 ? -6.376 -1.384 -5.323 1.00 91.25 88 SER A O 1
ATOM 710 N N . ASP A 1 89 ? -6.889 0.479 -4.180 1.00 93.25 89 ASP A N 1
ATOM 711 C CA . ASP A 1 89 ? -6.257 1.405 -5.131 1.00 93.25 89 ASP A CA 1
ATOM 712 C C . ASP A 1 89 ? -4.738 1.183 -5.225 1.00 93.25 89 ASP A C 1
ATOM 714 O O . ASP A 1 89 ? -4.190 1.024 -6.319 1.00 93.25 89 ASP A O 1
ATOM 718 N N . MET A 1 90 ? -4.057 1.070 -4.078 1.00 91.50 90 MET A N 1
ATOM 719 C CA . MET A 1 90 ? -2.621 0.780 -4.048 1.00 91.50 90 MET A CA 1
ATOM 720 C C . MET A 1 90 ? -2.304 -0.551 -4.733 1.00 91.50 90 MET A C 1
ATOM 722 O O . MET A 1 90 ? -1.398 -0.611 -5.566 1.00 91.50 90 MET A O 1
ATOM 726 N N . GLN A 1 91 ? -3.072 -1.605 -4.442 1.00 90.12 91 GLN A N 1
ATOM 727 C CA . GLN A 1 91 ? -2.924 -2.905 -5.098 1.00 90.12 91 GLN A CA 1
ATOM 728 C C . GLN A 1 91 ? -3.057 -2.783 -6.620 1.00 90.12 91 GLN A C 1
ATOM 730 O O . GLN A 1 91 ? -2.227 -3.331 -7.343 1.00 90.12 91 GLN A O 1
ATOM 735 N N . LEU A 1 92 ? -4.042 -2.035 -7.123 1.00 87.56 92 LEU A N 1
ATOM 736 C CA . LEU A 1 92 ? -4.219 -1.817 -8.560 1.00 87.56 92 LEU A CA 1
ATOM 737 C C . LEU A 1 92 ? -3.018 -1.095 -9.197 1.00 87.56 92 LEU A C 1
ATOM 739 O O . LEU A 1 92 ? -2.546 -1.499 -10.264 1.00 87.56 92 LEU A O 1
ATOM 743 N N . ARG A 1 93 ? -2.476 -0.066 -8.539 1.00 90.62 93 ARG A N 1
ATOM 744 C CA . ARG A 1 93 ? -1.280 0.653 -9.017 1.00 90.62 93 ARG A CA 1
ATOM 745 C C . ARG A 1 93 ? -0.054 -0.257 -9.070 1.00 90.62 93 ARG A C 1
ATOM 747 O O . ARG A 1 93 ? 0.651 -0.298 -10.079 1.00 90.62 93 ARG A O 1
ATOM 754 N N . ILE A 1 94 ? 0.161 -1.050 -8.023 1.00 88.00 94 ILE A N 1
ATOM 755 C CA . ILE A 1 94 ? 1.260 -2.022 -7.940 1.00 88.00 94 ILE A CA 1
ATOM 756 C C . ILE A 1 94 ? 1.129 -3.079 -9.035 1.00 88.00 94 ILE A C 1
ATOM 758 O O . ILE A 1 94 ? 2.123 -3.400 -9.684 1.00 88.00 94 ILE A O 1
ATOM 762 N N . LYS A 1 95 ? -0.090 -3.568 -9.302 1.00 83.81 95 LYS A N 1
ATOM 763 C CA . LYS A 1 95 ? -0.383 -4.488 -10.414 1.00 83.81 95 LYS A CA 1
ATOM 764 C C . LYS A 1 95 ? 0.071 -3.907 -11.750 1.00 83.81 95 LYS A C 1
ATOM 766 O O . LYS A 1 95 ? 0.784 -4.571 -12.503 1.00 83.81 95 LYS A O 1
ATOM 771 N N . ALA A 1 96 ? -0.285 -2.656 -12.031 1.00 84.12 96 ALA A N 1
ATOM 772 C CA . ALA A 1 96 ? 0.119 -1.988 -13.264 1.00 84.12 96 ALA A CA 1
ATOM 773 C C . ALA A 1 96 ? 1.650 -1.828 -13.369 1.00 84.12 96 ALA A C 1
ATOM 775 O O . ALA A 1 96 ? 2.225 -2.057 -14.436 1.00 84.12 96 ALA A O 1
ATOM 776 N N . LEU A 1 97 ? 2.330 -1.485 -12.270 1.00 84.94 97 LEU A N 1
ATOM 777 C CA . LEU A 1 97 ? 3.794 -1.378 -12.232 1.00 84.94 97 LEU A CA 1
ATOM 778 C C . LEU A 1 97 ? 4.475 -2.733 -12.430 1.00 84.94 97 LEU A C 1
ATOM 780 O O . LEU A 1 97 ? 5.433 -2.821 -13.199 1.00 84.94 97 LEU A O 1
ATOM 784 N N . ALA A 1 98 ? 3.958 -3.784 -11.792 1.00 81.69 98 ALA A N 1
ATOM 785 C CA . ALA A 1 98 ? 4.434 -5.149 -11.961 1.00 81.69 98 ALA A CA 1
ATOM 786 C C . ALA A 1 98 ? 4.354 -5.559 -13.434 1.00 81.69 98 ALA A C 1
ATOM 788 O O . ALA A 1 98 ? 5.358 -5.954 -14.019 1.00 81.69 98 ALA A O 1
ATOM 789 N N . LEU A 1 99 ? 3.203 -5.362 -14.079 1.00 78.69 99 LEU A N 1
ATOM 790 C CA . LEU A 1 99 ? 3.045 -5.665 -15.501 1.00 78.69 99 LEU A CA 1
ATOM 791 C C . LEU A 1 99 ? 4.058 -4.907 -16.368 1.00 78.69 99 LEU A C 1
ATOM 793 O O . LEU A 1 99 ? 4.633 -5.496 -17.273 1.00 78.69 99 LEU A O 1
ATOM 797 N N . ARG A 1 100 ? 4.347 -3.633 -16.079 1.00 78.44 100 ARG A N 1
ATOM 798 C CA . ARG A 1 100 ? 5.344 -2.851 -16.837 1.00 78.44 100 ARG A CA 1
ATOM 799 C C . ARG A 1 100 ? 6.785 -3.316 -16.603 1.00 78.44 100 ARG A C 1
ATOM 801 O O . ARG A 1 100 ? 7.592 -3.260 -17.526 1.00 78.44 100 ARG A O 1
ATOM 808 N N . LEU A 1 101 ? 7.117 -3.747 -15.386 1.00 77.44 101 LEU A N 1
ATOM 809 C CA . LEU A 1 101 ? 8.465 -4.186 -14.996 1.00 77.44 101 LEU A CA 1
ATOM 810 C C . LEU A 1 101 ? 8.766 -5.641 -15.376 1.00 77.44 101 LEU A C 1
ATOM 812 O O . LEU A 1 101 ? 9.930 -5.997 -15.569 1.00 77.44 101 LEU A O 1
ATOM 816 N N . TYR A 1 102 ? 7.735 -6.479 -15.448 1.00 73.12 102 TYR A N 1
ATOM 817 C CA . TYR A 1 102 ? 7.825 -7.916 -15.716 1.00 73.12 102 TYR A CA 1
ATOM 818 C C . TYR A 1 102 ? 7.248 -8.308 -17.080 1.00 73.12 102 TYR A C 1
ATOM 820 O O . TYR A 1 102 ? 7.267 -9.490 -17.418 1.00 73.12 102 TYR A O 1
ATOM 828 N N . ALA A 1 103 ? 6.765 -7.350 -17.882 1.00 66.50 103 ALA A N 1
ATOM 829 C CA . ALA A 1 103 ? 6.431 -7.592 -19.280 1.00 66.50 103 ALA A CA 1
ATOM 830 C C . ALA A 1 103 ? 7.654 -8.198 -19.975 1.00 66.50 103 ALA A C 1
ATOM 832 O O . ALA A 1 103 ? 8.660 -7.520 -20.204 1.00 66.50 103 ALA A O 1
ATOM 833 N N . LEU A 1 104 ? 7.574 -9.496 -20.282 1.00 49.78 104 LEU A N 1
ATOM 834 C CA . LEU A 1 104 ? 8.595 -10.160 -21.071 1.00 49.78 104 LEU A CA 1
ATOM 835 C C . LEU A 1 104 ? 8.681 -9.442 -22.422 1.00 49.78 104 LEU A C 1
ATOM 837 O O . LEU A 1 104 ? 7.644 -9.221 -23.055 1.00 49.78 104 LEU A O 1
ATOM 841 N N . PRO A 1 105 ? 9.891 -9.137 -22.919 1.00 45.66 105 PRO A N 1
ATOM 842 C CA . PRO A 1 105 ? 10.058 -8.877 -24.333 1.00 45.66 105 PRO A CA 1
ATOM 843 C C . PRO A 1 105 ? 9.4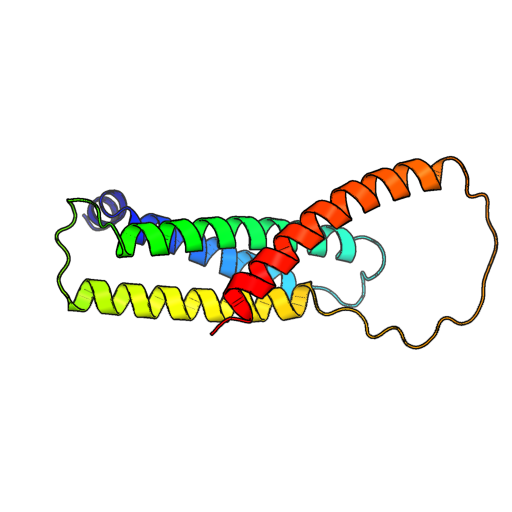92 -10.091 -25.068 1.00 45.66 105 PRO A C 1
ATOM 845 O O . PRO A 1 105 ? 9.983 -11.210 -24.891 1.00 45.66 105 PRO A O 1
ATOM 848 N N . THR A 1 106 ? 8.443 -9.900 -25.867 1.00 36.88 106 THR A N 1
ATOM 849 C CA . THR A 1 106 ? 8.040 -10.911 -26.840 1.00 36.88 106 THR A CA 1
ATOM 850 C C . THR A 1 106 ? 9.216 -11.033 -27.795 1.00 36.88 106 THR A C 1
ATOM 852 O O . THR A 1 106 ? 9.404 -10.180 -28.660 1.00 36.88 106 THR A O 1
ATOM 855 N N . SER A 1 107 ? 10.076 -12.017 -27.545 1.00 38.41 107 SER A N 1
ATOM 856 C CA . SER A 1 107 ? 11.265 -12.288 -28.338 1.00 38.41 107 SER A CA 1
ATOM 857 C C . SER A 1 107 ? 10.839 -12.470 -29.791 1.00 38.41 107 SER A C 1
ATOM 859 O O . SER A 1 107 ? 10.324 -13.517 -30.186 1.00 38.41 107 SER A O 1
ATOM 861 N N . SER A 1 108 ? 11.022 -11.433 -30.603 1.00 43.59 108 SER A N 1
ATOM 862 C CA . SER A 1 108 ? 11.079 -11.579 -32.044 1.00 43.59 108 SER A CA 1
ATOM 863 C C . SER A 1 108 ? 12.374 -12.329 -32.350 1.00 43.59 108 SER A C 1
ATOM 865 O O . SER A 1 108 ? 13.444 -11.743 -32.422 1.00 43.59 108 SER A O 1
ATOM 867 N N . ARG A 1 109 ? 12.237 -13.657 -32.439 1.00 39.50 109 ARG A N 1
ATOM 868 C CA . ARG A 1 109 ? 13.072 -14.650 -33.137 1.00 39.50 109 ARG A CA 1
ATOM 869 C C . ARG A 1 109 ? 14.579 -14.311 -33.256 1.00 39.50 109 ARG A C 1
ATOM 871 O O . ARG A 1 109 ? 14.943 -13.427 -34.027 1.00 39.50 109 ARG A O 1
ATOM 878 N N . PRO A 1 110 ? 15.482 -15.070 -32.608 1.00 43.34 110 PRO A N 1
ATOM 879 C CA . PRO A 1 110 ? 16.908 -14.762 -32.631 1.00 43.34 110 PRO A CA 1
ATOM 880 C C . PRO A 1 110 ? 17.512 -15.034 -34.017 1.00 43.34 110 PRO A C 1
ATOM 882 O O . PRO A 1 110 ? 17.473 -16.159 -34.514 1.00 43.34 110 PRO A O 1
ATOM 885 N N . GLY A 1 111 ? 18.091 -13.997 -34.623 1.00 40.75 111 GLY A N 1
ATOM 886 C CA . GLY A 1 111 ? 18.995 -14.096 -35.766 1.00 40.75 111 GLY A CA 1
ATOM 887 C C . GLY A 1 111 ? 20.451 -13.893 -35.332 1.00 40.75 111 GLY A C 1
ATOM 888 O O . GLY A 1 111 ? 20.861 -12.772 -35.073 1.00 40.75 111 GLY A O 1
ATOM 889 N N . ASN A 1 112 ? 21.190 -15.004 -35.287 1.00 37.59 112 ASN A N 1
ATOM 890 C CA . ASN A 1 112 ? 22.613 -15.208 -35.614 1.00 37.59 112 ASN A CA 1
ATOM 891 C C . ASN A 1 112 ? 23.739 -14.470 -34.830 1.00 37.59 112 ASN A C 1
ATOM 893 O O . ASN A 1 112 ? 24.086 -13.332 -35.113 1.00 37.59 112 ASN A O 1
ATOM 897 N N . SER A 1 113 ? 24.361 -15.245 -33.923 1.00 42.12 113 SER A N 1
ATOM 898 C CA . SER A 1 113 ? 25.793 -15.439 -33.560 1.00 42.12 113 SER A CA 1
ATOM 899 C C . SER A 1 113 ? 26.876 -14.402 -33.923 1.00 42.12 113 SER A C 1
ATOM 901 O O . SER A 1 113 ? 27.074 -14.154 -35.107 1.00 42.12 113 SER A O 1
ATOM 903 N N . ILE A 1 114 ? 27.717 -14.016 -32.936 1.00 35.88 114 ILE A N 1
ATOM 904 C CA . ILE A 1 114 ? 29.202 -14.029 -33.026 1.00 35.88 114 ILE A CA 1
ATOM 905 C C . ILE A 1 114 ? 29.837 -14.445 -31.675 1.00 35.88 114 ILE A C 1
ATOM 907 O O . ILE A 1 114 ? 29.383 -14.085 -30.594 1.00 35.88 114 ILE A O 1
ATOM 911 N N . HIS A 1 115 ? 30.896 -15.240 -31.820 1.00 44.56 115 HIS A N 1
ATOM 912 C CA . HIS A 1 115 ? 31.746 -15.990 -30.895 1.00 44.56 115 HIS A CA 1
ATOM 913 C C . HIS A 1 115 ? 32.701 -15.135 -30.024 1.00 44.56 115 HIS A C 1
ATOM 915 O O . HIS A 1 115 ? 33.367 -14.243 -30.544 1.00 44.56 115 HIS A O 1
ATOM 921 N N . GLY A 1 116 ? 32.854 -15.472 -28.732 1.00 37.25 116 GLY A N 1
ATOM 922 C CA . GLY A 1 116 ? 33.925 -14.949 -27.867 1.00 37.25 116 GLY A CA 1
ATOM 923 C C . GLY A 1 116 ? 33.934 -15.541 -26.445 1.00 37.25 116 GLY A C 1
ATOM 924 O O . GLY A 1 116 ? 33.048 -15.248 -25.658 1.00 37.25 116 GLY A O 1
ATOM 925 N N . ASN A 1 117 ? 34.929 -16.394 -26.164 1.00 47.06 117 ASN A N 1
ATOM 926 C CA . ASN A 1 117 ? 35.379 -16.995 -24.887 1.00 47.06 117 ASN A CA 1
ATOM 927 C C . ASN A 1 117 ? 34.450 -16.946 -23.645 1.00 47.06 117 ASN A C 1
ATOM 929 O O . ASN A 1 117 ? 34.323 -15.925 -22.976 1.00 47.06 117 ASN A O 1
ATOM 933 N N . HIS A 1 118 ? 33.891 -18.107 -23.273 1.00 46.03 118 HIS A N 1
ATOM 934 C CA . HIS A 1 118 ? 32.689 -18.217 -22.435 1.00 46.03 118 HIS A CA 1
ATOM 935 C C . HIS A 1 118 ? 32.871 -18.770 -21.005 1.00 46.03 118 HIS A C 1
ATOM 937 O O . HIS A 1 118 ? 31.887 -18.841 -20.285 1.00 46.03 118 HIS A O 1
ATOM 943 N N . ASN A 1 119 ? 34.047 -19.186 -20.532 1.00 55.91 119 ASN A N 1
ATOM 944 C CA . ASN A 1 119 ? 34.028 -20.170 -19.431 1.00 55.91 119 ASN A CA 1
ATOM 945 C C . ASN A 1 119 ? 34.032 -19.588 -17.999 1.00 55.91 119 ASN A C 1
ATOM 947 O O . ASN A 1 119 ? 33.307 -20.111 -17.157 1.00 55.91 119 ASN A O 1
ATOM 951 N N . ASP A 1 120 ? 34.713 -18.470 -17.7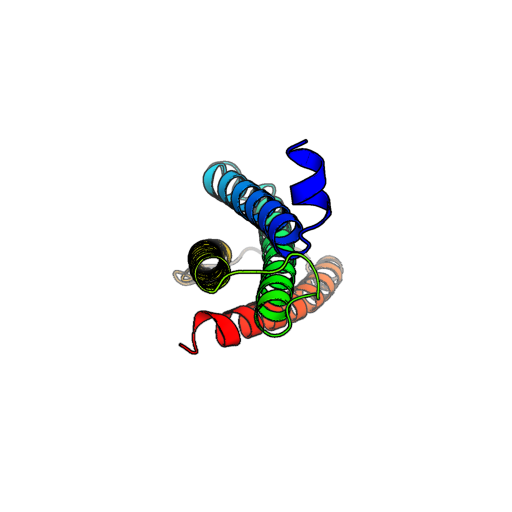24 1.00 46.69 120 ASP A N 1
ATOM 952 C CA . ASP A 1 120 ? 34.735 -17.886 -16.363 1.00 46.69 120 ASP A CA 1
ATOM 953 C C . ASP A 1 120 ? 33.636 -16.837 -16.128 1.00 46.69 120 ASP A C 1
ATOM 955 O O . ASP A 1 120 ? 33.090 -16.717 -15.029 1.00 46.69 120 ASP A O 1
ATOM 959 N N . MET A 1 121 ? 33.230 -16.122 -17.183 1.00 46.28 121 MET A N 1
ATOM 960 C CA . MET A 1 121 ? 32.120 -15.168 -17.113 1.00 46.28 121 MET A CA 1
ATOM 961 C C . MET A 1 121 ? 30.775 -15.890 -17.006 1.00 46.28 121 MET A C 1
ATOM 963 O O . MET A 1 121 ? 29.896 -15.430 -16.281 1.00 46.28 121 MET A O 1
ATOM 967 N N . ASN A 1 122 ? 30.628 -17.056 -17.653 1.00 46.16 122 ASN A N 1
ATOM 968 C CA . ASN A 1 122 ? 29.392 -17.829 -17.585 1.00 46.16 122 ASN A CA 1
ATOM 969 C C . ASN A 1 122 ? 29.074 -18.279 -16.167 1.00 46.16 122 ASN A C 1
ATOM 971 O O . ASN A 1 122 ? 27.894 -18.316 -15.861 1.00 46.16 122 ASN A O 1
ATOM 975 N N . LYS A 1 123 ? 30.058 -18.571 -15.303 1.00 42.75 123 LYS A N 1
ATOM 976 C CA . LYS A 1 123 ? 29.810 -19.007 -13.918 1.00 42.75 123 LYS A CA 1
ATOM 977 C C . LYS A 1 123 ? 29.288 -17.868 -13.033 1.00 42.75 123 LYS A C 1
ATOM 979 O O . LYS A 1 123 ? 28.274 -18.026 -12.369 1.00 42.75 123 LYS A O 1
ATOM 984 N N . ILE A 1 124 ? 29.893 -16.680 -13.114 1.00 43.66 124 ILE A N 1
ATOM 985 C CA . ILE A 1 124 ? 29.398 -15.480 -12.408 1.00 43.66 124 ILE A CA 1
ATOM 986 C C . ILE A 1 124 ? 28.035 -15.049 -12.966 1.00 43.66 124 ILE A C 1
ATOM 988 O O . ILE A 1 124 ? 27.163 -14.605 -12.223 1.00 43.66 124 ILE A O 1
ATOM 992 N N . ILE A 1 125 ? 27.831 -15.194 -14.278 1.00 43.34 125 ILE A N 1
ATOM 993 C CA . ILE A 1 125 ? 26.554 -14.912 -14.932 1.00 43.34 125 ILE A CA 1
ATOM 994 C C . ILE A 1 125 ? 25.498 -15.945 -14.518 1.00 43.34 125 ILE A C 1
ATOM 996 O O . ILE A 1 125 ? 24.389 -15.535 -14.202 1.00 43.34 125 ILE A O 1
ATOM 1000 N N . THR A 1 126 ? 25.815 -17.242 -14.451 1.00 44.25 126 THR A N 1
ATOM 1001 C CA . THR A 1 126 ? 24.854 -18.295 -14.068 1.00 44.25 126 THR A CA 1
ATOM 1002 C C . THR A 1 126 ? 24.521 -18.273 -12.589 1.00 44.25 126 THR A C 1
ATOM 1004 O O . THR A 1 126 ? 23.340 -18.314 -12.285 1.00 44.25 126 THR A O 1
ATOM 1007 N N . ASP A 1 127 ? 25.479 -18.094 -11.679 1.00 40.44 127 ASP A N 1
ATOM 1008 C CA . ASP A 1 127 ? 25.189 -18.003 -10.237 1.00 40.44 127 ASP A CA 1
ATOM 1009 C C . ASP A 1 127 ? 24.315 -16.777 -9.925 1.00 40.44 127 ASP A C 1
ATOM 1011 O O . ASP A 1 127 ? 23.378 -16.824 -9.126 1.00 40.44 127 ASP A O 1
ATOM 1015 N N . ASN A 1 128 ? 24.567 -15.673 -10.629 1.00 42.19 128 ASN A N 1
ATOM 1016 C CA . ASN A 1 128 ? 23.804 -14.446 -10.474 1.00 42.19 128 ASN A CA 1
ATOM 1017 C C . ASN A 1 128 ? 22.448 -14.523 -11.213 1.00 42.19 128 ASN A C 1
ATOM 1019 O O . ASN A 1 128 ? 21.487 -13.921 -10.757 1.00 42.19 128 ASN A O 1
ATOM 1023 N N . ILE A 1 129 ? 22.318 -15.294 -12.302 1.00 42.94 129 ILE A N 1
ATOM 1024 C CA . ILE A 1 129 ? 21.028 -15.610 -12.953 1.00 42.94 129 ILE A CA 1
ATOM 1025 C C . ILE A 1 129 ? 20.207 -16.608 -12.123 1.00 42.94 129 ILE A C 1
ATOM 1027 O O . ILE A 1 129 ? 18.988 -16.471 -12.071 1.00 42.94 129 ILE A O 1
ATOM 1031 N N . GLN A 1 130 ? 20.837 -17.570 -11.448 1.00 38.81 130 GLN A N 1
ATOM 1032 C CA . GLN A 1 130 ? 20.163 -18.585 -10.639 1.00 38.81 130 GLN A CA 1
ATOM 1033 C C . GLN A 1 130 ? 19.551 -17.951 -9.382 1.00 38.81 130 GLN A C 1
ATOM 1035 O O . GLN A 1 130 ? 18.345 -18.026 -9.187 1.00 38.81 130 GLN A O 1
ATOM 1040 N N . GLY A 1 131 ? 20.326 -17.161 -8.628 1.00 38.22 131 GLY A N 1
ATOM 1041 C CA . GLY A 1 131 ? 19.770 -16.378 -7.515 1.00 38.22 131 GLY A CA 1
ATOM 1042 C C . GLY A 1 131 ? 18.729 -15.337 -7.961 1.00 38.22 131 GLY A C 1
ATOM 1043 O O . GLY A 1 131 ? 17.790 -15.032 -7.228 1.00 38.22 131 GLY A O 1
ATOM 1044 N N . ARG A 1 132 ? 18.848 -14.814 -9.193 1.00 41.72 132 ARG A N 1
ATOM 1045 C CA . ARG A 1 132 ? 17.845 -13.922 -9.800 1.00 41.72 132 ARG A CA 1
ATOM 1046 C C . ARG A 1 132 ? 16.573 -14.647 -10.224 1.00 41.72 132 ARG A C 1
ATOM 1048 O O . ARG A 1 132 ? 15.528 -14.015 -10.171 1.00 41.72 132 ARG A O 1
ATOM 1055 N N . THR A 1 133 ? 16.638 -15.903 -10.661 1.00 43.75 133 THR A N 1
ATOM 1056 C CA . THR A 1 133 ? 15.467 -16.679 -11.105 1.00 43.75 133 THR A CA 1
ATOM 1057 C C . THR A 1 133 ? 14.638 -17.157 -9.926 1.00 43.75 133 THR A C 1
ATOM 1059 O O . THR A 1 133 ? 13.416 -17.114 -10.026 1.00 43.75 133 THR A O 1
ATOM 1062 N N . ASP A 1 134 ? 15.269 -17.467 -8.795 1.00 44.72 134 ASP A N 1
ATOM 1063 C CA . ASP A 1 134 ? 14.565 -17.826 -7.563 1.00 44.72 134 ASP A CA 1
ATOM 1064 C C . ASP A 1 134 ? 13.758 -16.628 -7.021 1.00 44.72 134 ASP A C 1
ATOM 1066 O O . ASP A 1 134 ? 12.543 -16.735 -6.851 1.00 44.72 134 ASP A O 1
ATOM 1070 N N . LEU A 1 135 ? 14.373 -15.439 -6.916 1.00 44.72 135 LEU A N 1
ATOM 1071 C CA . LEU A 1 135 ? 13.672 -14.190 -6.561 1.00 44.72 135 LEU A CA 1
ATOM 1072 C C . LEU A 1 135 ? 12.612 -13.777 -7.595 1.00 44.72 135 LEU A C 1
ATOM 1074 O O . LEU A 1 135 ? 11.559 -13.259 -7.224 1.00 44.72 135 LEU A O 1
ATOM 1078 N N . TYR A 1 136 ? 12.872 -13.989 -8.892 1.00 46.53 136 TYR A N 1
ATOM 1079 C CA . TYR A 1 136 ? 11.881 -13.735 -9.942 1.00 46.53 136 TYR A CA 1
ATOM 1080 C C . TYR A 1 136 ? 10.690 -14.670 -9.796 1.00 46.53 136 TYR A C 1
ATOM 1082 O O . TYR A 1 136 ? 9.569 -14.221 -9.967 1.00 46.53 136 TYR A O 1
ATOM 1090 N N . SER A 1 137 ? 10.923 -15.946 -9.486 1.00 50.47 137 SER A N 1
ATOM 1091 C CA . SER A 1 137 ? 9.871 -16.944 -9.332 1.00 50.47 137 SER A CA 1
ATOM 1092 C C . SER A 1 137 ? 9.007 -16.646 -8.112 1.00 50.47 137 SER A C 1
ATOM 1094 O O . SER A 1 137 ? 7.795 -16.617 -8.248 1.00 50.47 137 SER A O 1
ATOM 1096 N N . GLU A 1 138 ? 9.598 -16.272 -6.978 1.00 51.12 138 GLU A N 1
ATOM 1097 C CA . GLU A 1 138 ? 8.865 -15.895 -5.767 1.00 51.12 138 GLU A CA 1
ATOM 1098 C C . GLU A 1 138 ? 8.078 -14.585 -5.960 1.00 51.12 138 GLU A C 1
ATOM 1100 O O . GLU A 1 138 ? 6.912 -14.503 -5.581 1.00 51.12 138 GLU A O 1
ATOM 1105 N N . CYS A 1 139 ? 8.653 -13.592 -6.658 1.00 50.41 139 CYS A N 1
ATOM 1106 C CA . CYS A 1 139 ? 7.928 -12.390 -7.091 1.00 50.41 139 CYS A CA 1
ATOM 1107 C C . CYS A 1 139 ? 6.775 -12.720 -8.034 1.00 50.41 139 CYS A C 1
ATOM 1109 O O . CYS A 1 139 ? 5.701 -12.145 -7.907 1.00 50.41 139 CYS A O 1
ATOM 1111 N N . LEU A 1 140 ? 7.016 -13.567 -9.038 1.00 55.88 140 LEU A N 1
ATOM 1112 C CA . LEU A 1 140 ? 6.035 -13.890 -10.066 1.00 55.88 140 LEU A CA 1
ATOM 1113 C C . LEU A 1 140 ? 4.919 -14.753 -9.486 1.00 55.88 140 LEU A C 1
ATOM 1115 O O . LEU A 1 140 ? 3.784 -14.582 -9.899 1.00 55.88 140 LEU A O 1
ATOM 1119 N N . GLU A 1 141 ? 5.219 -15.639 -8.538 1.00 59.53 141 GLU A N 1
ATOM 1120 C CA . GLU A 1 141 ? 4.230 -16.394 -7.771 1.00 59.53 141 GLU A CA 1
ATOM 1121 C C . GLU A 1 141 ? 3.460 -15.470 -6.823 1.00 59.53 141 GLU A C 1
ATOM 1123 O O . GLU A 1 141 ? 2.242 -15.506 -6.857 1.00 59.53 141 GLU A O 1
ATOM 1128 N N . TRP A 1 142 ? 4.100 -14.538 -6.102 1.00 63.69 142 TRP A N 1
ATOM 1129 C CA . TRP A 1 142 ? 3.385 -13.517 -5.312 1.00 63.69 142 TRP A CA 1
ATOM 1130 C C . TRP A 1 142 ? 2.489 -12.629 -6.193 1.00 63.69 142 TRP A C 1
ATOM 1132 O O . TRP A 1 142 ? 1.341 -12.342 -5.852 1.00 63.69 142 TRP A O 1
ATOM 1142 N N . VAL A 1 143 ? 2.985 -12.229 -7.370 1.00 55.50 143 VAL A N 1
ATOM 1143 C CA . VAL A 1 143 ? 2.207 -11.536 -8.402 1.00 55.50 143 VAL A CA 1
ATOM 1144 C C . VAL A 1 143 ? 1.059 -12.436 -8.857 1.00 55.50 143 VAL A C 1
ATOM 1146 O O . VAL A 1 143 ? -0.076 -12.001 -8.823 1.00 55.50 143 VAL A O 1
ATOM 1149 N N . LYS A 1 144 ? 1.274 -13.694 -9.234 1.00 59.38 144 LYS A N 1
ATOM 1150 C CA . LYS A 1 144 ? 0.197 -14.586 -9.694 1.00 59.38 144 LYS A CA 1
ATOM 1151 C C . LYS A 1 144 ? -0.850 -14.844 -8.607 1.00 59.38 144 LYS A C 1
ATOM 1153 O O . LYS A 1 144 ? -2.034 -14.659 -8.880 1.00 59.38 144 LYS A O 1
ATOM 1158 N N . ASP A 1 145 ? -0.435 -15.175 -7.387 1.00 65.38 145 ASP A N 1
ATOM 1159 C CA . ASP A 1 145 ? -1.326 -15.491 -6.267 1.00 65.38 145 ASP A CA 1
ATOM 1160 C C . ASP A 1 145 ? -2.184 -14.298 -5.848 1.00 65.38 145 ASP A C 1
ATOM 1162 O O . ASP A 1 145 ? -3.332 -14.476 -5.446 1.00 65.38 145 ASP A O 1
ATOM 1166 N N . ARG A 1 146 ? -1.668 -13.071 -5.976 1.00 59.59 146 ARG A N 1
ATOM 116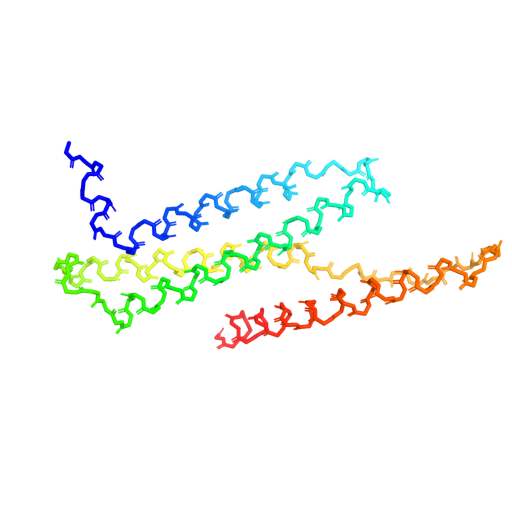7 C CA . ARG A 1 146 ? -2.357 -11.861 -5.500 1.00 59.59 146 ARG A CA 1
ATOM 1168 C C . ARG A 1 146 ? -2.923 -10.966 -6.601 1.00 59.59 146 ARG A C 1
ATOM 1170 O O . ARG A 1 146 ? -3.789 -10.124 -6.351 1.00 59.59 146 ARG A O 1
ATOM 1177 N N . ILE A 1 147 ? -2.434 -11.117 -7.831 1.00 49.28 147 ILE A N 1
ATOM 1178 C CA . ILE A 1 147 ? -2.831 -10.323 -9.000 1.00 49.28 147 ILE A CA 1
ATOM 1179 C C . ILE A 1 147 ? -3.803 -11.084 -9.893 1.00 49.28 147 ILE A C 1
ATOM 1181 O O . ILE A 1 147 ? -4.730 -10.442 -10.384 1.00 49.28 147 ILE A O 1
ATOM 1185 N N . CYS A 1 148 ? -3.642 -12.401 -10.057 1.00 41.62 148 CYS A N 1
ATOM 1186 C CA . CYS A 1 148 ? -4.445 -13.204 -10.983 1.00 41.62 148 CYS A CA 1
ATOM 1187 C C . CYS A 1 148 ? -5.597 -13.994 -10.332 1.00 41.62 148 CYS A C 1
ATOM 1189 O O . CYS A 1 148 ? -6.434 -14.499 -11.071 1.00 41.62 148 CYS A O 1
ATOM 1191 N N . ASN A 1 149 ? -5.675 -14.089 -8.998 1.00 40.03 149 ASN A N 1
ATOM 1192 C CA . ASN A 1 149 ? -6.708 -14.863 -8.285 1.00 40.03 149 ASN A CA 1
ATOM 1193 C C . ASN A 1 149 ? -7.832 -14.013 -7.647 1.00 40.03 149 ASN A C 1
ATOM 1195 O O . ASN A 1 149 ? -8.260 -14.301 -6.532 1.00 40.03 149 ASN A O 1
ATOM 1199 N N . PHE A 1 150 ? -8.330 -12.993 -8.354 1.00 38.75 150 PHE A N 1
ATOM 1200 C CA . PHE A 1 150 ? -9.649 -12.378 -8.120 1.00 38.75 150 PHE A CA 1
ATOM 1201 C C . PHE A 1 150 ? -10.239 -11.868 -9.434 1.00 38.75 150 PHE A C 1
ATOM 1203 O O . PHE A 1 150 ? -9.516 -11.126 -10.140 1.00 38.75 150 PHE A O 1
#